Protein AF-A0A941G9X8-F1 (afdb_monomer)

Structure (mmCIF, N/CA/C/O backbone):
data_AF-A0A941G9X8-F1
#
_entry.id   AF-A0A941G9X8-F1
#
loop_
_atom_site.group_PDB
_atom_site.id
_atom_site.type_symbol
_atom_site.label_atom_id
_atom_site.label_alt_id
_atom_site.label_comp_id
_atom_site.label_asym_id
_atom_site.label_entity_id
_atom_site.label_seq_id
_atom_site.pdbx_PDB_ins_code
_atom_site.Cartn_x
_atom_site.Cartn_y
_atom_site.Cartn_z
_atom_site.occupancy
_atom_site.B_iso_or_equiv
_atom_site.auth_seq_id
_atom_site.auth_comp_id
_atom_site.auth_asym_id
_atom_site.auth_atom_id
_atom_site.pdbx_PDB_model_num
ATOM 1 N N . MET A 1 1 ? 3.545 -13.272 -16.853 1.00 59.91 1 MET A N 1
ATOM 2 C CA . MET A 1 1 ? 3.726 -12.403 -15.667 1.00 59.91 1 MET A CA 1
ATOM 3 C C . MET A 1 1 ? 4.718 -11.264 -15.914 1.00 59.91 1 MET A C 1
ATOM 5 O O . MET A 1 1 ? 4.287 -10.124 -15.837 1.00 59.91 1 MET A O 1
ATOM 9 N N . LYS A 1 2 ? 5.982 -11.528 -16.304 1.00 66.00 2 LYS A N 1
ATOM 10 C CA . LYS A 1 2 ? 6.978 -10.471 -16.622 1.00 66.00 2 LYS A CA 1
ATOM 11 C C . LYS A 1 2 ? 6.474 -9.419 -17.629 1.00 66.00 2 LYS A C 1
ATOM 13 O O . LYS A 1 2 ? 6.479 -8.237 -17.323 1.00 66.00 2 LYS A O 1
ATOM 18 N N . MET A 1 3 ? 5.912 -9.874 -18.750 1.00 74.75 3 MET A N 1
ATOM 19 C CA . MET A 1 3 ? 5.414 -9.004 -19.827 1.00 74.75 3 MET A CA 1
ATOM 20 C C . MET A 1 3 ? 4.233 -8.101 -19.414 1.00 74.75 3 MET A C 1
ATOM 22 O O . MET A 1 3 ? 4.070 -7.000 -19.929 1.00 74.75 3 MET A O 1
ATOM 26 N N . TRP A 1 4 ? 3.400 -8.547 -18.465 1.00 77.06 4 TRP A N 1
ATOM 27 C CA . TRP A 1 4 ? 2.288 -7.741 -17.946 1.00 77.06 4 TRP A CA 1
ATOM 28 C C . TRP A 1 4 ? 2.790 -6.649 -17.000 1.00 77.06 4 TRP A C 1
ATOM 30 O O . TRP A 1 4 ? 2.384 -5.496 -17.119 1.00 77.06 4 TRP A O 1
ATOM 40 N N . LEU A 1 5 ? 3.733 -7.000 -16.120 1.00 75.06 5 LEU A N 1
ATOM 41 C CA . LEU A 1 5 ? 4.349 -6.065 -15.183 1.00 75.06 5 LEU A CA 1
ATOM 42 C C . LEU A 1 5 ? 5.158 -4.982 -15.917 1.00 75.06 5 LEU A C 1
ATOM 44 O O . LEU A 1 5 ? 5.076 -3.809 -15.572 1.00 75.06 5 LEU A O 1
ATOM 48 N N . GLU A 1 6 ? 5.875 -5.349 -16.982 1.00 79.19 6 GLU A N 1
ATOM 49 C CA . GLU A 1 6 ? 6.580 -4.398 -17.854 1.00 79.19 6 GLU A CA 1
ATOM 50 C C . GLU A 1 6 ? 5.632 -3.430 -18.571 1.00 79.19 6 GLU A C 1
ATOM 52 O O . GLU A 1 6 ? 5.929 -2.239 -18.675 1.00 79.19 6 GLU A O 1
ATOM 57 N N . ASN A 1 7 ? 4.472 -3.906 -19.029 1.00 80.25 7 ASN A N 1
ATOM 58 C CA . ASN A 1 7 ? 3.456 -3.033 -19.619 1.00 80.25 7 ASN A CA 1
ATOM 59 C C . ASN A 1 7 ? 2.893 -2.040 -18.594 1.00 80.25 7 ASN A C 1
ATOM 61 O O . ASN A 1 7 ? 2.713 -0.865 -18.919 1.00 80.25 7 ASN A O 1
ATOM 65 N N . LEU A 1 8 ? 2.677 -2.497 -17.358 1.00 79.69 8 LEU A N 1
ATOM 66 C CA . LEU A 1 8 ? 2.234 -1.661 -16.242 1.00 79.69 8 LEU A CA 1
ATOM 67 C C . LEU A 1 8 ? 3.294 -0.621 -15.857 1.00 79.69 8 LEU A C 1
ATOM 69 O O . LEU A 1 8 ? 2.958 0.543 -15.677 1.00 79.69 8 LEU A O 1
ATOM 73 N N . ARG A 1 9 ? 4.580 -0.992 -15.827 1.00 80.62 9 ARG A N 1
ATOM 74 C CA . ARG A 1 9 ? 5.706 -0.060 -15.618 1.00 80.62 9 ARG A CA 1
ATOM 75 C C . ARG A 1 9 ? 5.746 1.055 -16.664 1.00 80.62 9 ARG A C 1
ATOM 77 O O . ARG A 1 9 ? 5.972 2.206 -16.327 1.00 80.62 9 ARG A O 1
ATOM 84 N N . ARG A 1 10 ? 5.497 0.734 -17.937 1.00 79.06 10 ARG A N 1
ATOM 85 C CA . ARG A 1 10 ? 5.624 1.702 -19.043 1.00 79.06 10 ARG A CA 1
ATOM 86 C C . ARG A 1 10 ? 4.447 2.668 -19.176 1.00 79.06 10 ARG A C 1
ATOM 88 O O . ARG A 1 10 ? 4.585 3.697 -19.833 1.00 79.06 10 ARG A O 1
ATOM 95 N N . LYS A 1 11 ? 3.278 2.349 -18.612 1.00 85.25 11 LYS A N 1
ATOM 96 C CA . LYS A 1 11 ? 2.041 3.117 -18.821 1.00 85.25 11 LYS A CA 1
ATOM 97 C C . LYS A 1 11 ? 1.518 3.711 -17.515 1.00 85.25 11 LYS A C 1
ATOM 99 O O . LYS A 1 11 ? 0.638 3.140 -16.877 1.00 85.25 11 LYS A O 1
ATOM 104 N N . LYS A 1 12 ? 1.963 4.929 -17.186 1.00 79.69 12 LYS A N 1
ATOM 105 C CA . LYS A 1 12 ? 1.523 5.686 -15.994 1.00 79.69 12 LYS A CA 1
ATOM 106 C C . LYS A 1 12 ? -0.004 5.824 -15.874 1.00 79.69 12 LYS A C 1
ATOM 108 O O . LYS A 1 12 ? -0.556 5.720 -14.787 1.00 79.69 12 LYS A O 1
ATOM 113 N N . GLY A 1 13 ? -0.713 5.965 -16.999 1.00 81.62 13 GLY A N 1
ATOM 114 C CA . GLY A 1 13 ? -2.182 5.970 -17.004 1.00 81.62 13 GLY A CA 1
ATOM 115 C C . GLY A 1 13 ? -2.802 4.652 -16.518 1.00 81.62 13 GLY A C 1
ATOM 116 O O . GLY A 1 13 ? -3.797 4.669 -15.800 1.00 81.62 13 GLY A O 1
ATOM 117 N N . GLN A 1 14 ? -2.193 3.507 -16.848 1.00 82.88 14 GLN A N 1
ATOM 118 C CA . GLN A 1 14 ? -2.646 2.198 -16.367 1.00 82.88 14 GLN A CA 1
ATOM 119 C C . GLN A 1 14 ? -2.307 1.984 -14.889 1.00 82.88 14 GLN A C 1
ATOM 121 O O . GLN A 1 14 ? -3.126 1.415 -14.175 1.00 82.88 14 GLN A O 1
ATOM 126 N N . GLN A 1 15 ? -1.156 2.476 -14.417 1.00 86.12 15 GLN A N 1
ATOM 127 C CA . GLN A 1 15 ? -0.809 2.457 -12.989 1.00 86.12 15 GLN A CA 1
ATOM 128 C C . GLN A 1 15 ? -1.848 3.218 -12.165 1.00 86.12 15 GLN A C 1
ATOM 130 O O . GLN A 1 15 ? -2.402 2.673 -11.215 1.00 86.12 15 GLN A O 1
ATOM 135 N N . ASN A 1 16 ? -2.181 4.442 -12.581 1.00 86.69 16 ASN A N 1
ATOM 136 C CA . ASN A 1 16 ? -3.161 5.271 -11.884 1.00 86.69 16 ASN A CA 1
ATOM 137 C C . ASN A 1 16 ? -4.556 4.631 -11.877 1.00 86.69 16 ASN A C 1
ATOM 139 O O . ASN A 1 16 ? -5.223 4.644 -10.847 1.00 86.69 16 ASN A O 1
ATOM 143 N N . LEU A 1 17 ? -4.986 4.025 -12.990 1.00 87.31 17 LEU A N 1
ATOM 144 C CA . LEU A 1 17 ? -6.243 3.269 -13.038 1.00 87.31 17 LEU A CA 1
ATOM 145 C C . LEU A 1 17 ? -6.236 2.089 -12.060 1.00 87.31 17 LEU A C 1
ATOM 147 O O . LEU A 1 17 ? -7.215 1.886 -11.349 1.00 87.31 17 LEU A O 1
ATOM 151 N N . PHE A 1 18 ? -5.132 1.341 -11.981 1.00 86.81 18 PHE A N 1
ATOM 152 C CA . PHE A 1 18 ? -4.992 0.245 -11.021 1.00 86.81 18 PHE A CA 1
ATOM 153 C C . PHE A 1 18 ? -5.055 0.731 -9.572 1.00 86.81 18 PHE A C 1
ATOM 155 O O . PHE A 1 18 ? -5.757 0.131 -8.762 1.00 86.81 18 PHE A O 1
ATOM 162 N N . ILE A 1 19 ? -4.378 1.835 -9.253 1.00 87.56 19 ILE A N 1
ATOM 163 C CA . ILE A 1 19 ? -4.421 2.444 -7.918 1.00 87.56 19 ILE A CA 1
ATOM 164 C C . ILE A 1 19 ? -5.847 2.892 -7.575 1.00 87.56 19 ILE A C 1
ATOM 166 O O . ILE A 1 19 ? -6.310 2.625 -6.470 1.00 87.56 19 ILE A O 1
ATOM 170 N N . LEU A 1 20 ? -6.572 3.509 -8.515 1.00 87.44 20 LEU A N 1
ATOM 171 C CA . LEU A 1 20 ? -7.965 3.919 -8.308 1.00 87.44 20 LEU A CA 1
ATOM 172 C C . LEU A 1 20 ? -8.893 2.725 -8.064 1.00 87.44 20 LEU A C 1
ATOM 174 O O . LEU A 1 20 ? -9.749 2.794 -7.186 1.00 87.44 20 LEU A O 1
ATOM 178 N N . ILE A 1 21 ? -8.712 1.621 -8.795 1.00 89.44 21 ILE A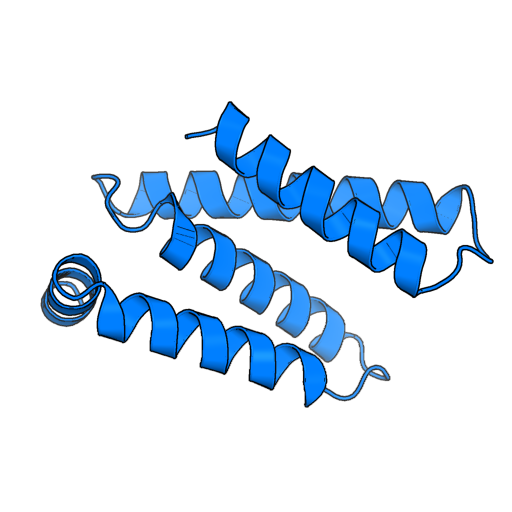 N 1
ATOM 179 C CA . ILE A 1 21 ? -9.476 0.385 -8.575 1.00 89.44 21 ILE A CA 1
ATOM 180 C C . ILE A 1 21 ? -9.180 -0.185 -7.184 1.00 89.44 21 ILE A C 1
ATOM 182 O O . ILE A 1 21 ? -10.109 -0.546 -6.466 1.00 89.44 21 ILE A O 1
ATOM 186 N N . LEU A 1 22 ? -7.906 -0.233 -6.781 1.00 88.69 22 LEU A N 1
ATOM 187 C CA . LEU A 1 22 ? -7.502 -0.696 -5.450 1.00 88.69 22 LEU A CA 1
ATOM 188 C C . LEU A 1 22 ? -8.089 0.184 -4.338 1.00 88.69 22 LEU A C 1
ATOM 190 O O . LEU A 1 22 ? -8.593 -0.340 -3.347 1.00 88.69 22 LEU A O 1
ATOM 194 N N . PHE A 1 23 ? -8.101 1.504 -4.530 1.00 85.19 23 PHE A N 1
ATOM 195 C CA . PHE A 1 23 ? -8.777 2.437 -3.628 1.00 85.19 23 PHE A CA 1
ATOM 196 C C . PHE A 1 23 ? -10.291 2.207 -3.582 1.00 85.19 23 PHE A C 1
ATOM 198 O O . PHE A 1 23 ? -10.873 2.204 -2.505 1.00 85.19 23 PHE A O 1
ATOM 205 N N . GLY A 1 24 ? -10.940 1.975 -4.725 1.00 84.75 24 GLY A N 1
ATOM 206 C CA . GLY A 1 24 ? -12.371 1.669 -4.777 1.00 84.75 24 GLY A CA 1
ATOM 207 C C . GLY A 1 24 ? -12.720 0.374 -4.039 1.00 84.75 24 GLY A C 1
ATOM 208 O O . GLY A 1 24 ? -13.688 0.336 -3.284 1.00 84.75 24 GLY A O 1
ATOM 209 N N . LEU A 1 25 ? -11.896 -0.667 -4.187 1.00 85.06 25 LEU A N 1
ATOM 210 C CA . LEU A 1 25 ? -12.056 -1.927 -3.456 1.00 85.06 25 LEU A CA 1
ATOM 211 C C . LEU A 1 25 ? -11.954 -1.735 -1.941 1.00 85.06 25 LEU A C 1
ATOM 213 O O . LEU A 1 25 ? -12.682 -2.396 -1.205 1.00 85.06 25 LEU A O 1
ATOM 217 N N . PHE A 1 26 ? -11.115 -0.803 -1.482 1.00 78.75 26 PHE A N 1
ATOM 218 C CA . PHE A 1 26 ? -11.006 -0.453 -0.066 1.00 78.75 26 PHE A CA 1
ATOM 219 C C . PHE A 1 26 ? -12.354 0.006 0.526 1.00 78.75 26 PHE A C 1
ATOM 221 O O . PHE A 1 26 ? -12.683 -0.355 1.648 1.00 78.75 26 PHE A O 1
ATOM 228 N N . PHE A 1 27 ? -13.181 0.734 -0.229 1.00 77.56 27 PHE A N 1
ATOM 229 C CA . PHE A 1 27 ? -14.494 1.195 0.249 1.00 77.56 27 PHE A CA 1
ATOM 230 C C . PHE A 1 27 ? -15.614 0.149 0.139 1.00 77.56 27 PHE A C 1
ATOM 232 O O . PHE A 1 27 ? -16.642 0.286 0.796 1.00 77.56 27 PHE A O 1
ATOM 239 N N . LEU A 1 28 ? -15.449 -0.876 -0.701 1.00 82.19 28 LEU A N 1
ATOM 240 C CA . LEU A 1 28 ? -16.487 -1.882 -0.975 1.00 82.19 28 LEU A CA 1
ATOM 241 C C . LEU A 1 28 ? -16.403 -3.115 -0.063 1.00 82.19 28 LEU A C 1
ATOM 243 O O . LEU A 1 28 ? -17.312 -3.945 -0.053 1.00 82.19 28 LEU A O 1
ATOM 247 N N . LEU A 1 29 ? -15.301 -3.266 0.668 1.00 78.00 29 LEU A N 1
ATOM 248 C CA . LEU A 1 29 ? -15.040 -4.412 1.531 1.00 78.00 29 LEU A CA 1
ATOM 249 C C . LEU A 1 29 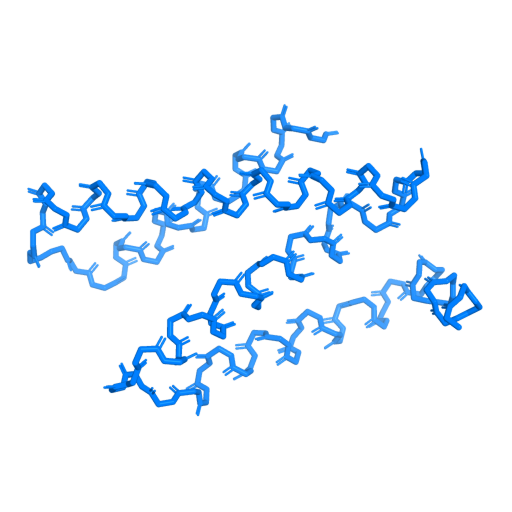? -15.838 -4.312 2.851 1.00 78.00 29 LEU A C 1
ATOM 251 O O . LEU A 1 29 ? -15.811 -3.266 3.495 1.00 78.00 29 LEU A O 1
ATOM 255 N N . PRO A 1 30 ? -16.545 -5.379 3.281 1.00 74.00 30 PRO A N 1
ATOM 256 C CA . PRO A 1 30 ? -17.336 -5.361 4.510 1.00 74.00 30 PRO A CA 1
ATOM 257 C C . PRO A 1 30 ? -16.442 -5.439 5.754 1.00 74.00 30 PRO A C 1
ATOM 259 O O . PRO A 1 30 ? -15.736 -6.425 5.949 1.00 74.00 30 PRO A O 1
ATOM 262 N N . GLU A 1 31 ? -16.526 -4.451 6.644 1.00 67.56 31 GLU A N 1
ATOM 263 C CA . GLU A 1 31 ? -15.634 -4.274 7.809 1.00 67.56 31 GLU A CA 1
ATOM 264 C C . GLU A 1 31 ? -15.717 -5.376 8.888 1.00 67.56 31 GLU A C 1
ATOM 266 O O . GLU A 1 31 ? -14.901 -5.425 9.803 1.00 67.56 31 GLU A O 1
ATOM 271 N N . GLN A 1 32 ? -16.696 -6.279 8.811 1.00 65.25 32 GLN A N 1
ATOM 272 C CA . GLN A 1 32 ? -17.071 -7.153 9.931 1.00 65.25 32 GLN A CA 1
ATOM 273 C C . GLN A 1 32 ? -16.227 -8.433 10.074 1.00 65.25 32 GLN A C 1
ATOM 275 O O . GLN A 1 32 ? -16.353 -9.129 11.081 1.00 65.25 32 GLN A O 1
ATOM 280 N N . TYR A 1 33 ? -15.366 -8.770 9.106 1.00 72.94 33 TYR A N 1
ATOM 281 C CA . TYR A 1 33 ? -14.647 -10.050 9.092 1.00 72.94 33 TYR A CA 1
ATOM 282 C C . TYR A 1 33 ? -13.128 -9.886 9.204 1.00 72.94 33 TYR A C 1
ATOM 284 O O . TYR A 1 33 ? -12.528 -9.011 8.587 1.00 72.94 33 TYR A O 1
ATOM 292 N N . LEU A 1 34 ? -12.468 -10.810 9.916 1.00 71.69 34 LEU A N 1
ATOM 293 C CA . LEU A 1 34 ? -10.998 -10.868 9.999 1.00 71.69 34 LEU A CA 1
ATOM 294 C C . LEU A 1 34 ? -10.333 -10.953 8.616 1.00 71.69 34 LEU A C 1
ATOM 296 O O . LEU A 1 34 ? -9.279 -10.362 8.399 1.00 71.69 34 LEU A O 1
ATOM 300 N N . LEU A 1 35 ? -10.964 -11.654 7.669 1.00 78.38 35 LEU A N 1
ATOM 301 C CA . LEU A 1 35 ? -10.501 -11.748 6.280 1.00 78.38 35 LEU A CA 1
ATOM 302 C C . LEU A 1 35 ? -10.469 -10.379 5.586 1.00 78.38 35 LEU A C 1
ATOM 304 O O . LEU A 1 35 ? -9.609 -10.146 4.738 1.00 78.38 35 LEU A O 1
ATOM 308 N N . THR A 1 36 ? -11.345 -9.458 5.984 1.00 80.94 36 THR A N 1
ATOM 309 C CA . THR A 1 36 ? -11.370 -8.090 5.469 1.00 80.94 36 THR A CA 1
ATOM 310 C C . THR A 1 36 ? -10.126 -7.313 5.901 1.00 80.94 36 THR A C 1
ATOM 312 O O . THR A 1 36 ? -9.521 -6.632 5.080 1.00 80.94 36 THR A O 1
ATOM 315 N N . ASN A 1 37 ? -9.652 -7.497 7.138 1.00 81.56 37 ASN A N 1
ATOM 316 C CA . ASN A 1 37 ? -8.418 -6.858 7.617 1.00 81.56 37 ASN A CA 1
ATOM 317 C C . ASN A 1 37 ? -7.183 -7.313 6.825 1.00 81.56 37 ASN A C 1
ATOM 319 O O . ASN A 1 37 ? -6.333 -6.496 6.467 1.00 81.56 37 ASN A O 1
ATOM 323 N N . PHE A 1 38 ? -7.107 -8.605 6.489 1.00 84.25 38 PHE A N 1
ATOM 324 C CA . PHE A 1 38 ? -6.062 -9.115 5.598 1.00 84.25 38 PHE A CA 1
ATOM 325 C C . PHE A 1 38 ? -6.185 -8.537 4.185 1.00 84.25 38 PHE A C 1
ATOM 327 O O . PHE A 1 38 ? -5.173 -8.164 3.591 1.00 84.25 38 PHE A O 1
ATOM 334 N N . ALA A 1 39 ? -7.405 -8.408 3.657 1.00 86.19 39 ALA A N 1
ATOM 335 C CA . ALA A 1 39 ? -7.634 -7.786 2.356 1.00 86.19 39 ALA A CA 1
ATOM 336 C C . ALA A 1 39 ? -7.174 -6.317 2.336 1.00 86.19 39 ALA A C 1
ATOM 338 O O . ALA A 1 39 ? -6.490 -5.915 1.396 1.00 86.19 39 ALA A O 1
ATOM 339 N N . TYR A 1 40 ? -7.451 -5.538 3.387 1.00 86.19 40 TYR A N 1
ATOM 340 C CA . TYR A 1 40 ? -6.972 -4.157 3.506 1.00 86.19 40 TYR A CA 1
ATOM 341 C C . TYR A 1 40 ? -5.447 -4.059 3.526 1.00 86.19 40 TYR A C 1
ATOM 343 O O . TYR A 1 40 ? -4.879 -3.223 2.823 1.00 86.19 40 TYR A O 1
ATOM 351 N N . ALA A 1 41 ? -4.773 -4.941 4.269 1.00 87.62 41 ALA A N 1
ATOM 352 C CA . ALA A 1 41 ? -3.314 -4.991 4.291 1.00 87.62 41 ALA A CA 1
ATOM 353 C C . ALA A 1 41 ? -2.730 -5.316 2.904 1.00 87.62 41 ALA A C 1
ATOM 355 O O . ALA A 1 41 ? -1.776 -4.674 2.468 1.00 87.62 41 ALA A O 1
ATOM 356 N N . ILE A 1 42 ? -3.332 -6.265 2.177 1.00 91.00 42 ILE A N 1
ATOM 357 C CA . ILE A 1 42 ? -2.916 -6.619 0.811 1.00 91.00 42 ILE A CA 1
ATOM 358 C C . ILE A 1 42 ? -3.147 -5.450 -0.155 1.00 91.00 42 ILE A C 1
ATOM 360 O O . ILE A 1 42 ? -2.294 -5.170 -0.995 1.00 91.00 42 ILE A O 1
ATOM 364 N N . ILE A 1 43 ? -4.273 -4.744 -0.040 1.00 90.69 43 ILE A N 1
ATOM 365 C CA . ILE A 1 43 ? -4.572 -3.576 -0.876 1.00 90.69 43 ILE A CA 1
ATOM 366 C C . ILE A 1 43 ? -3.552 -2.464 -0.626 1.00 90.69 43 ILE A C 1
ATOM 368 O O . ILE A 1 43 ? -2.980 -1.950 -1.585 1.00 90.69 43 ILE A O 1
ATOM 372 N N . LEU A 1 44 ? -3.268 -2.134 0.638 1.00 89.38 44 LEU A N 1
ATOM 373 C CA . LEU A 1 44 ? -2.254 -1.137 0.999 1.00 89.38 44 LEU A CA 1
ATOM 374 C C . LEU A 1 44 ? -0.872 -1.512 0.455 1.00 89.38 44 LEU A C 1
ATOM 376 O O . LEU A 1 44 ? -0.191 -0.673 -0.134 1.00 89.38 44 LEU A O 1
ATOM 380 N N . PHE A 1 45 ? -0.502 -2.787 0.572 1.00 92.88 45 PHE A N 1
ATOM 381 C CA . PHE A 1 45 ? 0.726 -3.327 0.003 1.00 92.88 45 PHE A CA 1
ATOM 382 C C . PHE A 1 45 ? 0.812 -3.142 -1.514 1.00 92.88 45 PHE A C 1
ATOM 384 O O . PHE A 1 45 ? 1.832 -2.675 -2.025 1.00 92.88 45 PHE A O 1
ATOM 391 N N . LEU A 1 46 ? -0.253 -3.480 -2.244 1.00 91.69 46 LEU A N 1
ATOM 392 C CA . LEU A 1 46 ? -0.292 -3.341 -3.698 1.00 91.69 46 LEU A CA 1
ATOM 393 C C . LEU A 1 46 ? -0.278 -1.875 -4.132 1.00 91.69 46 LEU A C 1
ATOM 395 O O . LEU A 1 46 ? 0.392 -1.549 -5.110 1.00 91.69 46 LEU A O 1
ATOM 399 N N . ILE A 1 47 ? -0.972 -0.996 -3.405 1.00 90.56 47 ILE A N 1
ATOM 400 C CA . ILE A 1 47 ? -0.943 0.446 -3.661 1.00 90.56 47 ILE A CA 1
ATOM 401 C C . ILE A 1 47 ? 0.486 0.958 -3.502 1.00 90.56 47 ILE A C 1
ATOM 403 O O . ILE A 1 47 ? 1.006 1.528 -4.455 1.00 90.56 47 ILE A O 1
ATOM 407 N N . ALA A 1 48 ? 1.142 0.687 -2.368 1.00 90.50 48 ALA A N 1
ATOM 408 C CA . ALA A 1 48 ? 2.518 1.115 -2.118 1.00 90.50 48 ALA A CA 1
ATOM 409 C C . ALA A 1 48 ? 3.491 0.579 -3.182 1.00 90.50 48 ALA A C 1
ATOM 411 O O . ALA A 1 48 ? 4.360 1.304 -3.668 1.00 90.50 48 ALA A O 1
ATOM 412 N N . TYR A 1 49 ? 3.322 -0.684 -3.588 1.00 90.75 49 TYR A N 1
ATOM 413 C CA . TYR A 1 49 ? 4.130 -1.282 -4.645 1.00 90.75 49 TYR A CA 1
ATOM 414 C C . TYR A 1 49 ? 3.941 -0.566 -5.986 1.00 90.75 49 TYR A C 1
ATOM 416 O O . TYR A 1 49 ? 4.917 -0.118 -6.583 1.00 90.75 49 TYR A O 1
ATOM 424 N N . ILE A 1 50 ? 2.697 -0.431 -6.456 1.00 89.69 50 ILE A N 1
ATOM 425 C CA . ILE A 1 50 ? 2.394 0.152 -7.769 1.00 89.69 50 ILE A CA 1
ATOM 426 C C . ILE A 1 50 ? 2.731 1.646 -7.801 1.00 89.69 50 ILE A C 1
ATOM 428 O O . ILE A 1 50 ? 3.193 2.133 -8.829 1.00 89.69 50 ILE A O 1
ATOM 432 N N . SER A 1 51 ? 2.525 2.368 -6.696 1.00 87.25 51 SER A N 1
ATOM 433 C CA . SER A 1 51 ? 2.712 3.819 -6.644 1.00 87.25 51 SER A CA 1
ATOM 434 C C . SER A 1 51 ? 4.172 4.253 -6.590 1.00 87.25 51 SER A C 1
ATOM 436 O O . SER A 1 51 ? 4.493 5.307 -7.128 1.00 87.25 51 SER A O 1
ATOM 438 N N . ALA A 1 52 ? 5.034 3.492 -5.908 1.00 87.38 52 ALA A N 1
ATOM 439 C CA . ALA A 1 52 ? 6.385 3.950 -5.575 1.00 87.38 52 ALA A CA 1
ATOM 440 C C . ALA A 1 52 ? 7.499 2.978 -5.973 1.00 87.38 52 ALA A C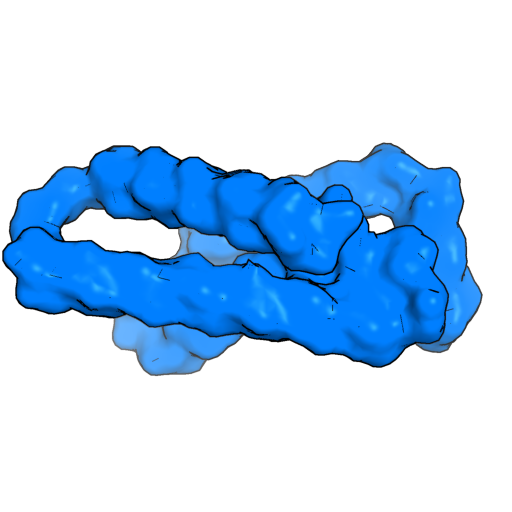 1
ATOM 442 O O . ALA A 1 52 ? 8.604 3.406 -6.288 1.00 87.38 52 ALA A O 1
ATOM 443 N N . TYR A 1 53 ? 7.230 1.671 -5.980 1.00 89.44 53 TYR A N 1
ATOM 444 C CA . TYR A 1 53 ? 8.290 0.661 -6.049 1.00 89.44 53 TYR A CA 1
ATOM 445 C C . TYR A 1 53 ? 8.230 -0.228 -7.292 1.00 89.44 53 TYR A C 1
ATOM 447 O O . TYR A 1 53 ? 9.080 -1.104 -7.470 1.00 89.44 53 TYR A O 1
ATOM 455 N N . ILE A 1 54 ? 7.256 -0.006 -8.178 1.00 88.19 54 ILE A N 1
ATOM 456 C CA . ILE A 1 54 ? 7.052 -0.831 -9.370 1.00 88.19 54 ILE A CA 1
ATOM 457 C C . ILE A 1 54 ? 8.236 -0.749 -10.333 1.00 88.19 54 ILE A C 1
ATOM 459 O O . ILE A 1 54 ? 8.544 -1.741 -10.991 1.00 88.19 54 ILE A O 1
ATOM 463 N N . GLU A 1 55 ? 8.923 0.393 -10.385 1.00 86.94 55 GLU A N 1
ATOM 464 C CA . GLU A 1 55 ? 10.076 0.647 -11.258 1.00 86.94 55 GLU A CA 1
ATOM 465 C C . GLU A 1 55 ? 11.394 0.080 -10.706 1.00 86.94 55 GLU A C 1
ATOM 467 O O . GLU A 1 55 ? 12.375 -0.006 -11.439 1.00 86.94 55 GLU A O 1
ATOM 472 N N . ILE A 1 56 ? 11.426 -0.366 -9.445 1.00 86.88 56 ILE A N 1
ATOM 473 C CA . ILE A 1 56 ? 12.642 -0.899 -8.825 1.00 86.88 56 ILE A CA 1
ATOM 474 C C . ILE A 1 56 ? 12.959 -2.290 -9.375 1.00 86.88 56 ILE A C 1
ATOM 476 O O . ILE A 1 56 ? 12.124 -3.202 -9.349 1.00 86.88 56 ILE A O 1
ATOM 480 N N . ASP A 1 57 ? 14.211 -2.467 -9.800 1.00 85.25 57 ASP A N 1
ATOM 481 C CA . ASP A 1 57 ? 14.761 -3.753 -10.209 1.00 85.25 57 ASP A CA 1
ATOM 482 C C . ASP A 1 57 ? 15.829 -4.277 -9.227 1.00 85.25 57 ASP A C 1
ATOM 484 O O . ASP A 1 57 ? 16.683 -3.522 -8.752 1.00 85.25 57 ASP A O 1
ATOM 488 N N . PRO A 1 58 ? 15.830 -5.589 -8.915 1.00 87.44 58 PRO A N 1
ATOM 489 C CA . PRO A 1 58 ? 14.848 -6.600 -9.319 1.00 87.44 58 PRO A CA 1
ATOM 490 C C . PRO A 1 58 ? 13.495 -6.450 -8.596 1.00 87.44 58 PRO A C 1
ATOM 492 O O . PRO A 1 58 ? 13.444 -5.996 -7.456 1.00 87.44 58 PRO A O 1
ATOM 495 N N . VAL A 1 59 ? 12.418 -6.938 -9.229 1.00 87.19 59 VAL A N 1
ATOM 496 C CA . VAL A 1 59 ? 11.014 -6.896 -8.747 1.00 87.19 59 VAL A CA 1
ATOM 497 C C . VAL A 1 59 ? 10.858 -7.236 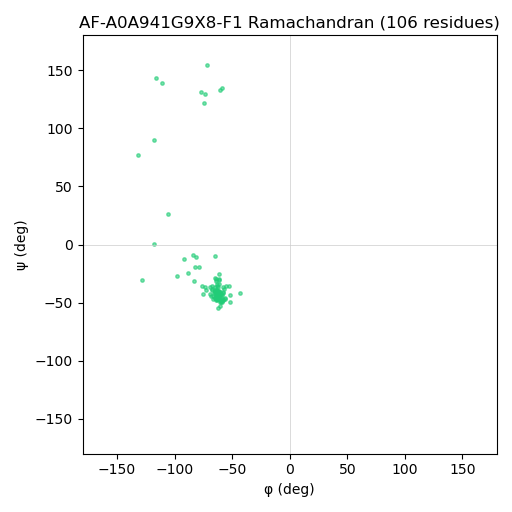-7.258 1.00 87.19 59 VAL A C 1
ATOM 499 O O . VAL A 1 59 ? 10.115 -6.568 -6.545 1.00 87.19 59 VAL A O 1
ATOM 502 N N . TRP A 1 60 ? 11.580 -8.250 -6.772 1.00 87.12 60 TRP A N 1
ATOM 503 C CA . TRP A 1 60 ? 11.525 -8.681 -5.372 1.00 87.12 60 TRP A CA 1
ATOM 504 C C . TRP A 1 60 ? 11.955 -7.599 -4.375 1.00 87.12 60 TRP A C 1
ATOM 506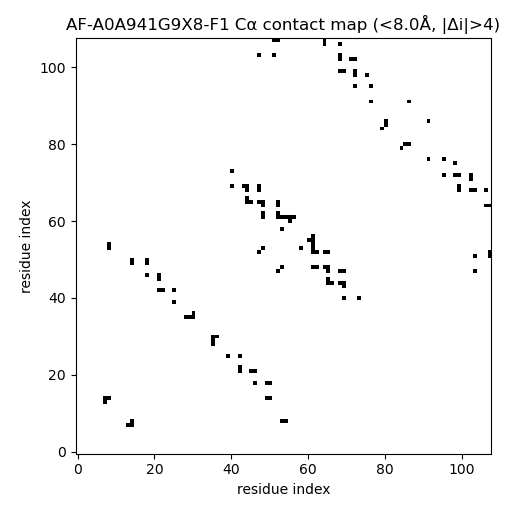 O O . TRP A 1 60 ? 11.415 -7.566 -3.274 1.00 87.12 60 TRP A O 1
ATOM 516 N N . LYS A 1 61 ? 12.873 -6.693 -4.743 1.00 90.12 61 LYS A N 1
ATOM 517 C CA . LYS A 1 61 ? 13.249 -5.562 -3.880 1.00 90.12 61 LYS A CA 1
ATOM 518 C C . LYS A 1 61 ? 12.101 -4.571 -3.740 1.00 90.12 61 LYS A C 1
ATOM 520 O O . LYS A 1 61 ? 11.798 -4.166 -2.626 1.00 90.12 61 LYS A O 1
ATOM 525 N N . GLY A 1 62 ? 11.430 -4.245 -4.847 1.00 89.31 62 GLY A N 1
ATOM 526 C CA . GLY A 1 62 ? 10.266 -3.361 -4.815 1.00 89.31 62 GLY A CA 1
ATOM 527 C C . GLY A 1 62 ? 9.125 -3.937 -3.972 1.00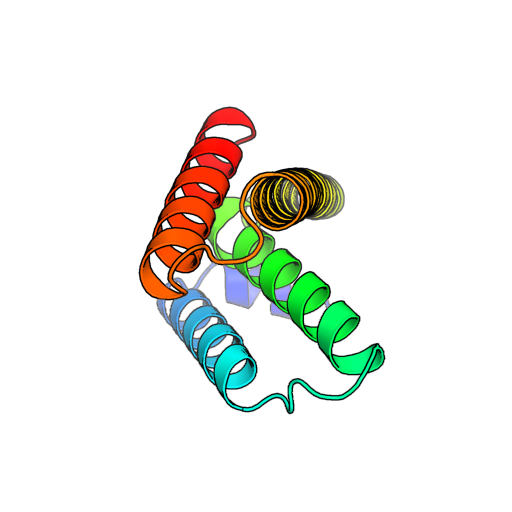 89.31 62 GLY A C 1
ATOM 528 O O . GLY A 1 62 ? 8.531 -3.217 -3.176 1.00 89.31 62 GLY A O 1
ATOM 529 N N . LEU A 1 63 ? 8.882 -5.250 -4.075 1.00 91.38 63 LEU A N 1
ATOM 530 C CA . LEU A 1 63 ? 7.918 -5.954 -3.218 1.00 91.38 63 LEU A CA 1
ATOM 531 C C . LEU A 1 63 ? 8.340 -5.952 -1.740 1.00 91.38 63 LEU A C 1
ATOM 533 O O . LEU A 1 63 ? 7.501 -5.865 -0.851 1.00 91.38 63 LEU A O 1
ATOM 537 N N . LEU A 1 64 ? 9.637 -6.056 -1.452 1.00 93.19 64 LEU A N 1
ATOM 538 C CA . LEU A 1 64 ? 10.137 -6.019 -0.079 1.00 93.19 64 LEU A CA 1
ATOM 539 C C . LEU A 1 64 ? 9.966 -4.619 0.528 1.00 93.19 64 LEU A C 1
ATOM 541 O O . LEU A 1 64 ? 9.498 -4.501 1.657 1.00 93.19 64 LEU A O 1
ATOM 545 N N . PHE A 1 65 ? 10.261 -3.558 -0.225 1.00 91.75 65 PHE A N 1
ATOM 546 C CA . PHE A 1 65 ? 10.043 -2.181 0.225 1.00 91.75 65 PHE A CA 1
ATOM 547 C C . PHE A 1 65 ? 8.564 -1.872 0.455 1.00 91.75 65 PHE A C 1
ATOM 549 O O . PHE A 1 65 ? 8.219 -1.335 1.507 1.00 91.75 65 PHE A O 1
ATOM 556 N N . SER A 1 66 ? 7.670 -2.297 -0.444 1.00 93.38 66 SER A N 1
ATOM 557 C CA . SER A 1 66 ? 6.230 -2.134 -0.221 1.00 93.38 66 SER A CA 1
ATOM 558 C C . SER A 1 66 ? 5.737 -2.908 1.003 1.00 93.38 66 SER A C 1
ATOM 560 O O . SER A 1 66 ? 4.863 -2.420 1.722 1.00 93.38 66 SER A O 1
ATOM 562 N N . LEU A 1 67 ? 6.314 -4.079 1.295 1.00 93.44 67 LEU A N 1
ATOM 563 C CA . LEU A 1 67 ? 6.008 -4.841 2.508 1.00 93.44 67 LEU A CA 1
ATOM 564 C C . LEU A 1 67 ? 6.444 -4.093 3.773 1.00 93.44 67 LEU A C 1
ATOM 566 O O . LEU A 1 67 ? 5.654 -3.981 4.708 1.00 93.44 67 LEU A O 1
ATOM 570 N N . ILE A 1 68 ? 7.661 -3.540 3.787 1.00 93.06 68 ILE A N 1
ATOM 571 C CA . ILE A 1 68 ? 8.170 -2.747 4.915 1.00 93.06 68 ILE A CA 1
ATOM 572 C C . ILE A 1 68 ? 7.275 -1.529 5.161 1.00 93.06 68 ILE A C 1
ATOM 574 O O . ILE A 1 68 ? 6.836 -1.325 6.291 1.00 93.06 68 ILE A O 1
ATOM 578 N N . VAL A 1 69 ? 6.953 -0.754 4.118 1.00 92.69 69 VAL A N 1
ATOM 579 C CA . VAL A 1 69 ? 6.060 0.413 4.237 1.00 92.69 69 VAL A CA 1
ATOM 580 C C . VAL A 1 69 ? 4.713 0.007 4.827 1.00 92.69 69 VAL A C 1
ATOM 582 O O . VAL A 1 69 ? 4.225 0.642 5.760 1.00 92.69 69 VAL A O 1
ATOM 585 N N . THR A 1 70 ? 4.124 -1.077 4.323 1.00 93.25 70 THR A N 1
ATOM 586 C CA . THR A 1 70 ? 2.817 -1.554 4.793 1.00 93.25 70 THR A CA 1
ATOM 587 C C . THR A 1 70 ? 2.864 -1.955 6.265 1.00 93.25 70 THR A C 1
ATOM 589 O O . THR A 1 70 ? 1.972 -1.590 7.027 1.00 93.25 70 THR A O 1
ATOM 592 N N . LEU A 1 71 ? 3.921 -2.651 6.696 1.00 93.56 71 LEU A N 1
ATOM 593 C CA . LEU A 1 71 ? 4.111 -3.009 8.102 1.00 93.56 71 LEU A CA 1
ATOM 594 C C . LEU A 1 71 ? 4.265 -1.775 8.994 1.00 93.56 71 LEU A C 1
ATOM 596 O O . LEU A 1 71 ? 3.639 -1.722 10.049 1.00 93.56 71 LEU A O 1
ATOM 600 N N . ILE A 1 72 ? 5.040 -0.774 8.567 1.00 92.94 72 ILE A N 1
ATOM 601 C CA . ILE A 1 72 ? 5.196 0.490 9.302 1.00 92.94 72 ILE A CA 1
ATOM 602 C C . ILE A 1 72 ? 3.836 1.168 9.492 1.00 92.94 72 ILE A C 1
ATOM 604 O O . ILE A 1 72 ? 3.486 1.548 10.610 1.00 92.94 72 ILE A O 1
ATOM 608 N N . VAL A 1 73 ? 3.046 1.271 8.419 1.00 91.75 73 VAL A N 1
ATOM 609 C CA . VAL A 1 73 ? 1.703 1.865 8.462 1.00 91.75 73 VAL A CA 1
ATOM 610 C C . VAL A 1 73 ? 0.798 1.096 9.426 1.00 91.75 73 VAL A C 1
ATOM 612 O O . VAL A 1 73 ? 0.168 1.710 10.284 1.00 91.75 73 VAL A O 1
ATOM 615 N N . ILE A 1 74 ? 0.771 -0.238 9.350 1.00 91.56 74 ILE A N 1
ATOM 616 C CA . ILE A 1 74 ? -0.046 -1.077 10.239 1.00 91.56 74 ILE A CA 1
ATOM 617 C C . ILE A 1 74 ? 0.361 -0.890 11.703 1.00 91.56 74 ILE A C 1
ATOM 619 O O . ILE A 1 74 ? -0.504 -0.677 12.550 1.00 91.56 74 ILE A O 1
ATOM 623 N N . VAL A 1 75 ? 1.659 -0.937 12.014 1.00 93.31 75 VAL A N 1
ATOM 624 C CA . VAL A 1 75 ? 2.159 -0.776 13.389 1.00 93.31 75 VAL A CA 1
ATOM 625 C C . VAL A 1 75 ? 1.755 0.584 13.952 1.00 93.31 75 VAL A C 1
ATOM 627 O O . VAL A 1 75 ? 1.294 0.662 15.091 1.00 93.31 75 VAL A O 1
ATOM 630 N N . ILE A 1 76 ? 1.868 1.649 13.158 1.00 92.19 76 ILE A N 1
ATOM 631 C CA . ILE A 1 76 ? 1.489 2.999 13.580 1.00 92.19 76 ILE A CA 1
ATOM 632 C C . ILE A 1 76 ? -0.023 3.110 13.795 1.00 92.19 76 ILE A C 1
ATOM 634 O O . ILE A 1 76 ? -0.438 3.622 14.833 1.00 92.19 76 ILE A O 1
ATOM 638 N N . ILE A 1 77 ? -0.849 2.577 12.890 1.00 90.06 77 ILE A N 1
ATOM 639 C CA . ILE A 1 77 ? -2.312 2.564 13.059 1.00 90.06 77 ILE A CA 1
ATOM 640 C C . ILE A 1 77 ? -2.700 1.810 14.334 1.00 90.06 77 ILE A C 1
ATOM 642 O O . ILE A 1 77 ? -3.455 2.341 15.146 1.00 90.06 77 ILE A O 1
ATOM 646 N N . LEU A 1 78 ? -2.159 0.608 14.551 1.00 90.69 78 LEU A N 1
ATOM 647 C CA . LEU A 1 78 ? -2.447 -0.187 15.749 1.00 90.69 78 LEU A CA 1
ATOM 648 C C . LEU A 1 78 ? -2.019 0.540 17.027 1.00 90.69 78 LEU A C 1
ATOM 650 O O . LEU A 1 78 ? -2.754 0.537 18.013 1.00 90.69 78 LEU A O 1
ATOM 654 N N . SER A 1 79 ? -0.866 1.211 16.994 1.00 91.50 79 SER A N 1
ATOM 655 C CA . SER A 1 79 ? -0.368 2.003 18.121 1.00 91.50 79 SER A CA 1
ATOM 656 C C . SER A 1 79 ? -1.299 3.176 18.430 1.00 91.50 79 SER A C 1
ATOM 658 O O . SER A 1 79 ? -1.640 3.410 19.585 1.00 91.50 79 SER A O 1
ATOM 660 N N . ILE A 1 80 ? -1.764 3.890 17.403 1.00 91.00 80 ILE A N 1
ATOM 661 C CA . ILE A 1 80 ? -2.669 5.033 17.558 1.00 91.00 80 ILE A CA 1
ATOM 662 C C . ILE A 1 80 ? -4.033 4.594 18.073 1.00 91.00 80 ILE A C 1
ATOM 664 O O . ILE A 1 80 ? -4.530 5.199 19.015 1.00 91.00 80 ILE A O 1
ATOM 668 N N . VAL A 1 81 ? -4.625 3.542 17.504 1.00 89.31 81 VAL A N 1
ATOM 669 C CA . VAL A 1 81 ? -5.924 3.022 17.960 1.00 89.31 81 VAL A CA 1
ATOM 670 C C . VAL A 1 81 ? -5.828 2.510 19.399 1.00 89.31 81 VAL A C 1
ATOM 672 O O . VAL A 1 81 ? -6.752 2.708 20.182 1.00 89.31 81 VAL A O 1
ATOM 675 N N . SER A 1 82 ? -4.693 1.915 19.782 1.00 91.31 82 SER A N 1
ATOM 676 C CA . SER A 1 82 ? -4.460 1.475 21.159 1.00 91.31 82 SER A CA 1
ATOM 677 C C . SER A 1 82 ? -4.297 2.636 22.145 1.00 91.31 82 SER A C 1
ATOM 679 O O . SER A 1 82 ? -4.725 2.511 23.289 1.00 91.31 82 SER A O 1
ATOM 681 N N . LEU A 1 83 ? -3.654 3.738 21.741 1.00 93.62 83 LEU A N 1
ATOM 682 C CA . LEU A 1 83 ? -3.426 4.911 22.597 1.00 93.62 83 LEU A CA 1
ATOM 683 C C . LEU A 1 83 ? -4.636 5.856 22.639 1.00 93.62 83 LEU A C 1
ATOM 685 O O . LEU A 1 83 ? -4.888 6.495 23.659 1.00 93.62 83 LEU A O 1
ATOM 689 N N . PHE A 1 84 ? -5.397 5.929 21.546 1.00 92.81 84 PHE A N 1
ATOM 690 C CA . PHE A 1 84 ? -6.545 6.813 21.361 1.00 92.81 84 PHE A CA 1
ATOM 691 C C . PHE A 1 84 ? -7.750 6.026 20.808 1.00 92.81 84 PHE A C 1
ATOM 693 O O . PHE A 1 84 ? -8.080 6.148 19.627 1.00 92.81 84 PHE A O 1
ATOM 700 N N . PRO A 1 85 ? -8.464 5.254 21.650 1.00 86.75 85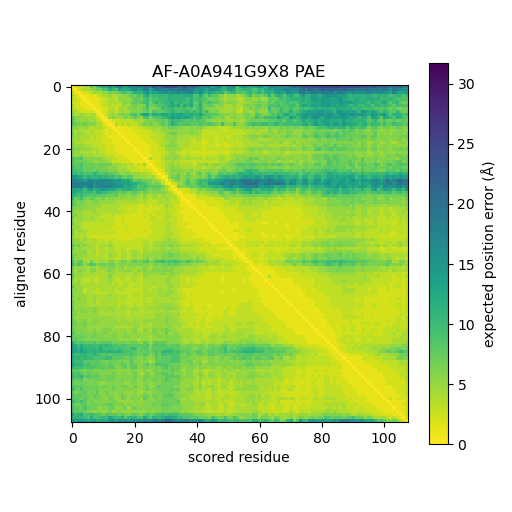 PRO A N 1
ATOM 701 C CA . PRO A 1 85 ? -9.548 4.368 21.205 1.00 86.75 85 PRO A CA 1
ATOM 702 C C . PRO A 1 85 ? -10.726 5.091 20.538 1.00 86.75 85 PRO A C 1
ATOM 704 O O . PRO A 1 85 ? -11.428 4.509 19.720 1.00 86.75 85 PRO A O 1
ATOM 707 N N . ASN A 1 86 ? -10.932 6.369 20.875 1.00 89.94 86 ASN A N 1
ATOM 708 C CA . ASN A 1 86 ? -12.009 7.213 20.346 1.00 89.94 86 ASN A CA 1
ATOM 709 C C . ASN A 1 86 ? -11.497 8.247 19.330 1.00 89.94 86 ASN A C 1
ATOM 711 O O . ASN A 1 86 ? -12.067 9.333 19.205 1.00 89.94 86 ASN A O 1
ATOM 715 N N . ILE A 1 87 ? -10.383 7.962 18.648 1.00 88.00 87 ILE A N 1
ATOM 716 C CA . ILE A 1 87 ? -9.848 8.862 17.627 1.00 88.00 87 ILE A CA 1
ATOM 717 C C . ILE A 1 87 ? -10.876 9.058 16.494 1.00 88.00 87 ILE A C 1
ATOM 719 O O . ILE A 1 87 ? -11.432 8.080 15.990 1.00 88.00 87 ILE A O 1
ATOM 723 N N . PRO A 1 88 ? -11.144 10.303 16.057 1.00 89.44 88 PRO A N 1
ATOM 724 C CA . PRO A 1 88 ? -12.027 10.538 14.922 1.00 89.44 88 PRO A CA 1
ATOM 725 C C . PRO A 1 88 ? -11.497 9.845 13.665 1.00 89.44 88 PRO A C 1
ATOM 727 O O . PRO A 1 88 ? -10.319 9.985 13.330 1.00 89.44 88 PRO A O 1
ATOM 730 N N . PHE A 1 89 ? -12.377 9.165 12.924 1.00 79.25 89 PHE A N 1
ATOM 731 C CA . PHE A 1 89 ? -12.013 8.440 11.700 1.00 79.25 89 PHE A CA 1
ATOM 732 C C . PHE A 1 89 ? -11.229 9.310 10.704 1.00 79.25 89 PHE A C 1
ATOM 734 O O . PHE A 1 89 ? -10.200 8.889 10.185 1.00 79.25 89 PHE A O 1
ATOM 741 N N . LEU A 1 90 ? -11.654 10.563 10.502 1.00 82.00 90 LEU A N 1
ATOM 742 C CA . LEU A 1 90 ? -10.953 11.518 9.634 1.00 82.00 90 LEU A CA 1
ATOM 743 C C . LEU A 1 90 ? -9.495 11.747 10.056 1.00 82.00 90 LEU A C 1
ATOM 745 O O . LEU A 1 90 ? -8.614 11.867 9.207 1.00 82.00 90 LEU A O 1
ATOM 749 N N . LEU A 1 91 ? -9.234 11.790 11.363 1.00 85.69 91 LEU A N 1
ATOM 750 C CA . LEU A 1 91 ? -7.897 12.001 11.908 1.00 85.69 91 LEU A CA 1
ATOM 751 C C . LEU A 1 91 ? -7.037 10.746 11.706 1.00 85.69 91 LEU A C 1
ATOM 753 O O . LEU A 1 91 ? -5.883 10.856 11.302 1.00 85.69 91 LEU A O 1
ATOM 757 N N . LEU A 1 92 ? -7.618 9.556 11.877 1.00 84.75 92 LEU A N 1
ATOM 758 C CA . LEU A 1 92 ? -6.951 8.282 11.593 1.00 84.75 92 LEU A CA 1
ATOM 759 C C . LEU A 1 92 ? -6.587 8.129 10.105 1.00 84.75 92 LEU A C 1
ATOM 761 O O . LEU A 1 92 ? -5.479 7.694 9.783 1.00 84.75 92 LEU A O 1
ATOM 765 N N . VAL A 1 93 ? -7.471 8.551 9.196 1.00 85.12 93 VAL A N 1
ATOM 766 C CA . VAL A 1 93 ? -7.195 8.584 7.750 1.00 85.12 93 VAL A CA 1
ATOM 767 C C . VAL A 1 93 ? -6.053 9.548 7.432 1.00 85.12 93 VAL A C 1
ATOM 769 O O . VAL A 1 93 ? -5.125 9.174 6.716 1.00 85.12 93 VAL A O 1
ATOM 772 N N . LEU A 1 94 ? -6.072 10.763 7.991 1.00 87.75 94 LEU A N 1
ATOM 773 C CA . LEU A 1 94 ? -4.996 11.739 7.793 1.00 87.75 94 LEU A CA 1
ATOM 774 C C . LEU A 1 94 ? -3.645 11.202 8.264 1.00 87.75 94 LEU A C 1
ATOM 776 O O . LEU A 1 94 ? -2.663 11.298 7.528 1.00 87.75 94 LEU A O 1
ATOM 780 N N . VAL A 1 95 ? -3.594 10.594 9.452 1.00 87.94 95 VAL A N 1
ATOM 781 C CA . VAL A 1 95 ? -2.352 10.000 9.954 1.00 87.94 95 VAL A CA 1
ATOM 782 C C . VAL A 1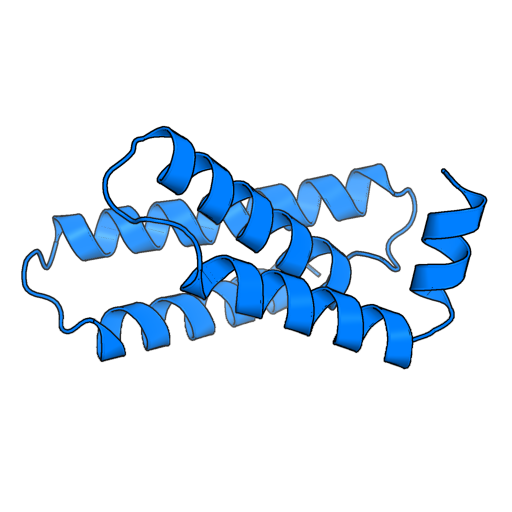 95 ? -1.891 8.868 9.043 1.00 87.94 95 VAL A C 1
ATOM 784 O O . VAL A 1 95 ? -0.725 8.839 8.671 1.00 87.94 95 VAL A O 1
ATOM 787 N N . THR A 1 96 ? -2.799 8.000 8.598 1.00 86.69 96 THR A N 1
ATOM 788 C CA . THR A 1 96 ? -2.469 6.914 7.664 1.00 86.69 96 THR A CA 1
ATOM 789 C C . THR A 1 96 ? -1.831 7.443 6.377 1.00 86.69 96 THR A C 1
ATOM 791 O O . THR A 1 96 ? -0.797 6.928 5.953 1.00 86.69 96 THR A O 1
ATOM 794 N N . ILE A 1 97 ? -2.396 8.499 5.781 1.00 87.12 97 ILE A N 1
ATOM 795 C CA . ILE A 1 97 ? -1.866 9.120 4.557 1.00 87.12 97 ILE A CA 1
ATOM 796 C C . ILE A 1 97 ? -0.473 9.713 4.804 1.00 87.12 97 ILE A C 1
ATOM 798 O O . ILE A 1 97 ? 0.440 9.476 4.012 1.00 87.12 97 ILE A O 1
ATOM 802 N N . ILE A 1 98 ? -0.291 10.454 5.901 1.00 90.19 98 ILE A N 1
ATOM 803 C CA . ILE A 1 98 ? 0.996 11.075 6.249 1.00 90.19 98 ILE A CA 1
ATOM 804 C C . ILE A 1 98 ? 2.053 10.001 6.508 1.00 90.19 98 ILE A C 1
ATOM 806 O O . ILE A 1 98 ? 3.152 10.072 5.965 1.00 90.19 98 ILE A O 1
ATOM 810 N N . THR A 1 99 ? 1.722 8.985 7.302 1.00 89.75 99 THR A N 1
ATOM 811 C CA . THR A 1 99 ? 2.621 7.876 7.618 1.00 89.75 99 THR A CA 1
ATOM 812 C C . THR A 1 99 ? 3.016 7.104 6.368 1.00 89.75 99 THR A C 1
ATOM 814 O O . THR A 1 99 ? 4.201 6.847 6.178 1.00 89.75 99 THR A O 1
ATOM 817 N N . ALA A 1 100 ? 2.061 6.766 5.499 1.00 86.50 100 ALA A N 1
ATOM 818 C CA . ALA A 1 100 ? 2.352 6.079 4.247 1.00 86.50 100 ALA A CA 1
ATOM 819 C C . ALA A 1 100 ? 3.243 6.934 3.334 1.00 86.50 100 ALA A C 1
ATOM 821 O O . ALA A 1 100 ? 4.235 6.434 2.815 1.00 86.50 100 ALA A O 1
ATOM 822 N N . GLY A 1 101 ? 2.942 8.229 3.186 1.00 87.38 101 GLY A N 1
ATOM 823 C CA . GLY A 1 101 ? 3.742 9.150 2.377 1.00 87.38 101 GLY 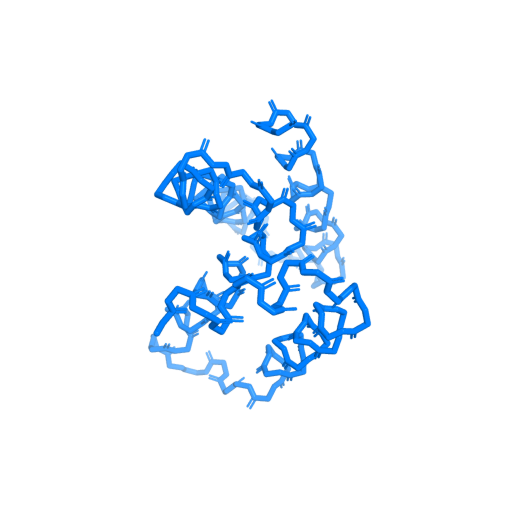A CA 1
ATOM 824 C C . GLY A 1 101 ? 5.174 9.314 2.892 1.00 87.38 101 GLY A C 1
ATOM 825 O O . GLY A 1 101 ? 6.121 9.233 2.113 1.00 87.38 101 GLY A O 1
ATOM 826 N N . LEU A 1 102 ? 5.344 9.483 4.207 1.00 90.50 102 LEU A N 1
ATOM 827 C CA . LEU A 1 102 ? 6.662 9.568 4.839 1.00 90.50 102 LEU A CA 1
ATOM 828 C C . LEU A 1 102 ? 7.431 8.252 4.716 1.00 90.50 102 LEU A C 1
ATOM 830 O O . LEU A 1 102 ? 8.597 8.267 4.341 1.00 90.50 102 LEU A O 1
ATOM 834 N N . ALA A 1 103 ? 6.791 7.115 4.984 1.00 88.06 103 ALA A N 1
ATOM 835 C CA . ALA A 1 103 ? 7.430 5.810 4.852 1.00 88.06 103 ALA A CA 1
ATOM 836 C C . ALA A 1 103 ? 7.889 5.556 3.409 1.00 88.06 103 ALA A C 1
ATOM 838 O O . ALA A 1 103 ? 9.004 5.083 3.203 1.00 88.06 103 ALA A O 1
ATOM 839 N N . ILE A 1 104 ? 7.072 5.934 2.418 1.00 89.44 104 ILE A N 1
ATOM 840 C CA . ILE A 1 104 ? 7.444 5.846 1.004 1.00 89.44 104 ILE A CA 1
ATOM 841 C C . ILE A 1 104 ? 8.679 6.706 0.706 1.00 89.44 104 ILE A C 1
ATOM 843 O O . ILE A 1 104 ? 9.631 6.189 0.131 1.00 89.44 104 ILE A O 1
ATOM 847 N N . TYR A 1 105 ? 8.680 7.973 1.138 1.00 87.00 105 TYR A N 1
ATOM 848 C CA . TYR A 1 105 ? 9.777 8.925 0.911 1.00 87.00 105 TYR A CA 1
ATOM 849 C C . TYR A 1 105 ? 11.098 8.542 1.599 1.00 87.00 105 TYR A C 1
ATOM 851 O O . TYR A 1 105 ? 12.164 8.936 1.146 1.00 87.00 105 TYR A O 1
ATOM 859 N N . TRP A 1 106 ? 11.048 7.833 2.729 1.00 84.69 106 TRP A N 1
ATOM 860 C CA . TRP A 1 106 ? 12.255 7.448 3.474 1.00 84.69 106 TRP A CA 1
ATOM 861 C C . TRP A 1 106 ? 12.862 6.120 3.005 1.00 84.69 106 TRP A C 1
ATOM 863 O O . TRP A 1 106 ? 14.046 5.881 3.239 1.00 84.69 106 TRP A O 1
ATOM 873 N N . ILE A 1 107 ? 12.060 5.234 2.405 1.00 83.38 107 ILE A N 1
ATOM 874 C CA . ILE A 1 107 ? 12.489 3.886 1.993 1.00 83.38 107 ILE A CA 1
ATOM 875 C C . ILE A 1 107 ? 12.854 3.823 0.501 1.00 83.38 107 ILE A C 1
ATOM 877 O O . ILE A 1 107 ? 13.654 2.968 0.116 1.00 83.38 107 ILE A O 1
ATOM 881 N N . GLY A 1 108 ? 12.274 4.690 -0.335 1.00 63.25 108 GLY A N 1
ATOM 882 C CA . GLY A 1 108 ? 12.573 4.819 -1.769 1.00 63.25 108 GLY A CA 1
ATOM 883 C C . GLY A 1 108 ? 13.123 6.188 -2.118 1.00 63.25 108 GLY A C 1
ATOM 884 O O . GLY A 1 108 ? 13.772 6.269 -3.183 1.00 63.25 108 GLY A O 1
#

Radius of gyration: 14.7 Å; Cα contacts (8 Å, |Δi|>4): 70; chains: 1; bounding box: 32×24×42 Å

Foldseek 3Di:
DVVVLVVLVVDPVNLVVLLVVLVVVLVVQDPPDPVSVVSVLVSQLVNLLSVQQSPDPPSVLSSVLSNVLSVQLVVVLVVCCVVCVPDPPVVSVVVSVVSSVVSSVVSD

Sequence (108 aa):
MKMWLENLRRKKGQQNLFILILFGLFFLLPEQYLLTNFAYAIILFLIAYISAYIEIDPVWKGLLFSLIVTLIVIVIILSIVSLFPNIPFLLLVLVTIITAGLAIYWIG

Solvent-accessible surface area (backbone atoms only — not comparable to full-atom values): 6019 Å² total; per-residue (Å²): 109,70,70,58,53,53,53,44,63,74,30,63,70,56,40,52,52,52,45,52,50,48,57,52,50,65,74,71,56,65,85,89,40,75,69,41,58,55,49,51,53,52,43,50,25,51,41,45,18,64,75,74,23,60,80,40,82,59,62,68,58,16,52,50,51,16,47,52,39,38,50,53,42,49,54,51,51,53,51,46,46,71,77,39,79,82,60,55,66,71,58,55,52,51,50,51,52,52,48,44,54,50,42,50,66,75,76,104

Secondary structure (DSSP, 8-state):
-HHHHHHHHH-HHHHHHHHHHHHHHHHHS-TTSHHHHHHHHHHHHHHHIIIIITT-SSHHHHHHHHHHHHHHHHHHHHHHHHH-TT--HHHHHHHHHHHHHHHHHHH-

pLDDT: mean 85.62, std 6.89, range [59.91, 93.62]

Organism: Niallia circulans (NCBI:txid1397)

Mean predicted aligned error: 5.36 Å